Protein AF-A0A846BLY4-F1 (afdb_monomer)

Solvent-accessible surface area (backbone atoms only — not comparable to full-atom values): 5783 Å² total; per-residue (Å²): 142,89,87,71,75,78,58,64,58,47,56,50,52,54,51,50,51,51,53,59,63,68,41,58,42,79,88,80,66,85,86,56,68,83,82,47,69,62,67,59,66,78,42,71,53,68,70,53,51,53,52,52,52,50,50,53,56,53,50,44,70,30,34,64,62,36,63,78,70,44,68,38,89,88,45,70,82,80,66,84,70,74,83,73,88,73,80,90,127

Sequence (89 aa):
MSKNTKNKYRRIADSDAQAVSAEKLRVSFEYIDWNTEEFFFHGMEVKYYQKMFACVCEISKCKESDITEQSHPSLSPKSIFNSSSSVRD

Structure (mmCIF, N/CA/C/O backbone):
data_AF-A0A846BLY4-F1
#
_entry.id   AF-A0A846BLY4-F1
#
loop_
_atom_site.group_PDB
_atom_site.id
_atom_site.type_symbol
_atom_site.label_atom_id
_atom_site.label_alt_id
_atom_site.label_comp_id
_atom_site.label_asym_id
_atom_site.label_entity_id
_atom_site.label_seq_id
_atom_site.pdbx_PDB_ins_code
_atom_site.Cartn_x
_atom_site.Cartn_y
_atom_site.Cartn_z
_atom_site.occupancy
_atom_site.B_iso_or_equiv
_atom_site.auth_seq_id
_atom_site.auth_comp_id
_atom_site.auth_asym_id
_atom_site.auth_atom_id
_atom_site.pdbx_PDB_model_num
ATOM 1 N N . MET A 1 1 ? -37.321 12.144 32.022 1.00 42.81 1 MET A N 1
ATOM 2 C CA . MET A 1 1 ? -36.108 11.309 32.186 1.00 42.81 1 MET A CA 1
ATOM 3 C C . MET A 1 1 ? -35.686 10.782 30.819 1.00 42.81 1 MET A C 1
ATOM 5 O O . MET A 1 1 ? -36.387 9.947 30.276 1.00 42.81 1 MET A O 1
ATOM 9 N N . SER A 1 2 ? -34.604 11.290 30.221 1.00 47.03 2 SER A N 1
ATOM 10 C CA . SER A 1 2 ? -34.022 10.698 29.003 1.00 47.03 2 SER A CA 1
ATOM 11 C C . SER A 1 2 ? -32.531 11.027 28.935 1.00 47.03 2 SER A C 1
ATOM 13 O O . SER A 1 2 ? -32.129 12.087 28.465 1.00 47.03 2 SER A O 1
ATOM 15 N N . LYS A 1 3 ? -31.706 10.150 29.511 1.00 50.44 3 LYS A N 1
ATOM 16 C CA . LYS A 1 3 ? -30.240 10.201 29.431 1.00 50.44 3 LYS A CA 1
ATOM 17 C C . LYS A 1 3 ? -29.700 8.773 29.530 1.00 50.44 3 LYS A C 1
ATOM 19 O O . LYS A 1 3 ? -29.218 8.386 30.583 1.00 50.44 3 LYS A O 1
ATOM 24 N N . ASN A 1 4 ? -29.816 7.965 28.475 1.00 51.59 4 ASN A N 1
ATOM 25 C CA . ASN A 1 4 ? -29.008 6.733 28.424 1.00 51.59 4 ASN A CA 1
ATOM 26 C C . ASN A 1 4 ? -28.609 6.241 27.024 1.00 51.59 4 ASN A C 1
ATOM 28 O O . ASN A 1 4 ? -27.823 5.309 26.894 1.00 51.59 4 ASN A O 1
ATOM 32 N N . THR A 1 5 ? -29.058 6.897 25.954 1.00 54.16 5 THR A N 1
ATOM 33 C CA . THR A 1 5 ? -28.735 6.482 24.578 1.00 54.16 5 THR A CA 1
ATOM 34 C C . THR A 1 5 ? -27.358 6.958 24.094 1.00 54.16 5 THR A C 1
ATOM 36 O O . THR A 1 5 ? -26.830 6.411 23.133 1.00 54.16 5 THR A O 1
ATOM 39 N N . LYS A 1 6 ? -26.731 7.936 24.769 1.00 56.56 6 LYS A N 1
ATOM 40 C CA . LYS A 1 6 ? -25.436 8.525 24.359 1.00 56.56 6 LYS A CA 1
ATOM 41 C C . LYS A 1 6 ? -24.215 7.612 24.564 1.00 56.56 6 LYS A C 1
ATOM 43 O O . LYS A 1 6 ? -23.171 7.889 23.991 1.00 56.56 6 LYS A O 1
ATOM 48 N N . ASN A 1 7 ? -24.319 6.544 25.361 1.00 66.19 7 ASN A N 1
ATOM 49 C CA . ASN A 1 7 ? -23.148 5.755 25.777 1.00 66.19 7 ASN A CA 1
ATOM 50 C C . ASN A 1 7 ? -22.937 4.468 24.951 1.00 66.19 7 ASN A C 1
ATOM 52 O O . ASN A 1 7 ? -21.807 4.039 24.737 1.00 66.19 7 ASN A O 1
ATOM 56 N N . LYS A 1 8 ? -24.017 3.868 24.428 1.00 69.12 8 LYS A N 1
ATOM 57 C CA . LYS A 1 8 ? -23.940 2.614 23.655 1.00 69.12 8 LYS A CA 1
ATOM 58 C C . LYS A 1 8 ? -23.250 2.805 22.301 1.00 69.12 8 LYS A C 1
ATOM 60 O O . LYS A 1 8 ? -22.396 2.005 21.942 1.00 69.12 8 LYS A O 1
ATOM 65 N N . TYR A 1 9 ? -23.593 3.872 21.580 1.00 80.75 9 TYR A N 1
ATOM 66 C CA . TYR A 1 9 ? -23.013 4.151 20.261 1.00 80.75 9 TYR A CA 1
ATOM 67 C C . TYR A 1 9 ? -21.567 4.632 20.339 1.00 80.75 9 TYR A C 1
ATOM 69 O O . TYR A 1 9 ? -20.784 4.335 19.449 1.00 80.75 9 TYR A O 1
ATOM 77 N N . ARG A 1 10 ? -21.195 5.310 21.432 1.00 85.25 10 ARG A N 1
ATOM 78 C CA . ARG A 1 10 ? -19.821 5.760 21.657 1.00 85.25 10 ARG A CA 1
ATOM 79 C C . ARG A 1 10 ? -18.846 4.588 21.744 1.00 85.25 10 ARG A C 1
ATOM 81 O O . ARG A 1 10 ? -17.850 4.590 21.045 1.00 85.25 10 ARG A O 1
ATOM 88 N N . ARG A 1 11 ? -19.168 3.554 22.530 1.00 83.69 11 ARG A N 1
ATOM 89 C CA . ARG A 1 11 ? -18.319 2.354 22.633 1.00 83.69 11 ARG A CA 1
ATOM 90 C C . ARG A 1 11 ? -18.132 1.628 21.303 1.00 83.69 11 ARG A C 1
ATOM 92 O O . ARG A 1 11 ? -17.063 1.083 21.075 1.00 83.69 11 ARG A O 1
ATOM 99 N N . ILE A 1 12 ? -19.177 1.584 20.478 1.00 86.38 12 ILE A N 1
ATOM 100 C CA . ILE A 1 12 ? -19.109 0.960 19.152 1.00 86.38 12 ILE A CA 1
ATOM 101 C C . ILE A 1 12 ? -18.198 1.799 18.253 1.00 86.38 12 ILE A C 1
ATOM 103 O O . ILE A 1 12 ? -17.238 1.268 17.717 1.00 86.38 12 ILE A O 1
ATOM 107 N N . ALA A 1 13 ? -18.413 3.117 18.202 1.00 85.31 13 ALA A N 1
ATOM 108 C CA . ALA A 1 13 ? -17.582 4.025 17.417 1.00 85.31 13 ALA A CA 1
ATOM 109 C C . ALA A 1 13 ? -16.102 3.999 17.838 1.00 85.31 13 ALA A C 1
ATOM 111 O O . ALA A 1 13 ? -15.230 3.948 16.978 1.00 85.31 13 ALA A O 1
ATOM 112 N N . ASP A 1 14 ? -15.817 3.986 19.144 1.00 87.69 14 ASP A N 1
ATOM 113 C CA . ASP A 1 14 ? -14.450 3.908 19.670 1.00 87.69 14 ASP A CA 1
ATOM 114 C C . ASP A 1 14 ? -13.786 2.569 19.286 1.00 87.69 14 ASP A C 1
ATOM 116 O O . ASP A 1 14 ? -12.624 2.541 18.887 1.00 87.69 14 ASP A O 1
ATOM 120 N N . SER A 1 15 ? -14.533 1.460 19.360 1.00 88.50 15 SER A N 1
ATOM 121 C CA . SER A 1 15 ? -14.054 0.130 18.961 1.00 88.50 15 SER A CA 1
ATOM 122 C C . SER A 1 15 ? -13.780 0.040 17.460 1.00 88.50 15 SER A C 1
ATOM 124 O O . SER A 1 15 ? -12.757 -0.511 17.061 1.00 88.50 15 SER A O 1
ATOM 126 N N . ASP A 1 16 ? -14.674 0.580 16.633 1.00 88.50 16 ASP A N 1
ATOM 127 C CA . ASP A 1 16 ? -14.535 0.572 15.176 1.00 88.50 16 ASP A CA 1
ATOM 128 C C . ASP A 1 16 ? -13.360 1.457 14.742 1.00 88.50 16 ASP A C 1
ATOM 130 O O . ASP A 1 16 ? -12.532 1.044 13.933 1.00 88.50 16 ASP A O 1
ATOM 134 N N . ALA A 1 17 ? -13.220 2.643 15.341 1.00 85.62 17 ALA A N 1
ATOM 135 C CA . ALA A 1 17 ? -12.088 3.531 15.092 1.00 85.62 17 ALA A CA 1
ATOM 136 C C . ALA A 1 17 ? -10.755 2.874 15.476 1.00 85.62 17 ALA A C 1
ATOM 138 O O . ALA A 1 17 ? -9.773 2.980 14.742 1.00 85.62 17 ALA A O 1
ATOM 139 N N . GLN A 1 18 ? -10.720 2.154 16.600 1.00 88.62 18 GLN A N 1
ATOM 140 C CA . GLN A 1 18 ? -9.529 1.427 17.025 1.00 88.62 18 GLN A CA 1
ATOM 141 C C . GLN A 1 18 ? -9.204 0.251 16.096 1.00 88.62 18 GLN A C 1
ATOM 143 O O . GLN A 1 18 ? -8.029 0.000 15.830 1.00 88.62 18 GLN A O 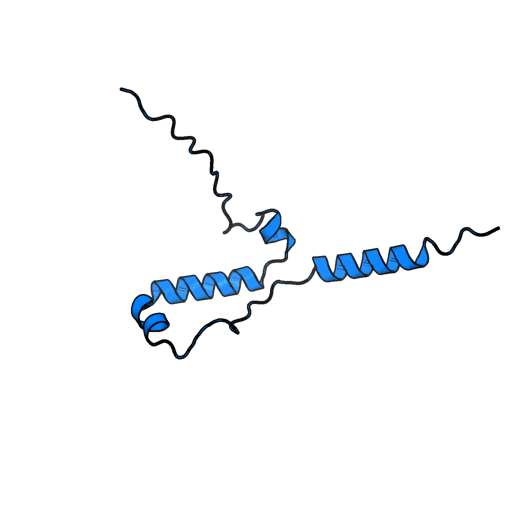1
ATOM 148 N N . ALA A 1 19 ? -10.223 -0.447 15.586 1.00 88.06 19 ALA A N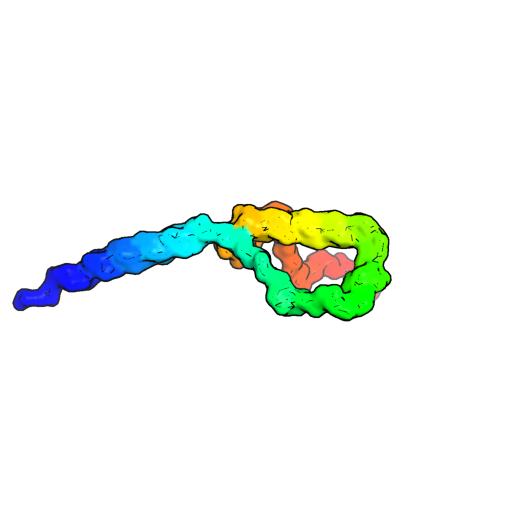 1
ATOM 149 C CA . ALA A 1 19 ? -10.039 -1.509 14.605 1.00 88.06 19 ALA A CA 1
A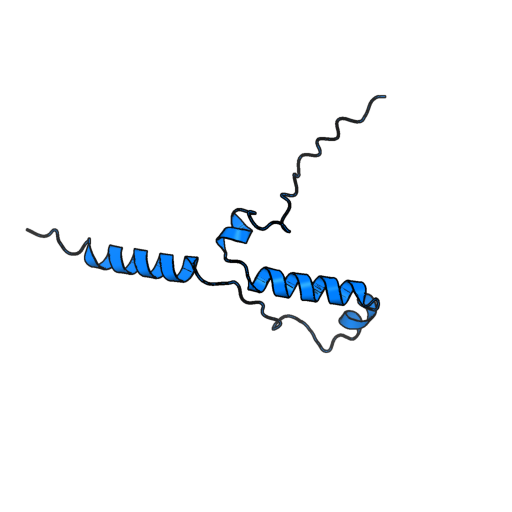TOM 150 C C . ALA A 1 19 ? -9.402 -0.961 13.321 1.00 88.06 19 ALA A C 1
ATOM 152 O O . ALA A 1 19 ? -8.362 -1.468 12.913 1.00 88.06 19 ALA A O 1
ATOM 153 N N . VAL A 1 20 ? -9.946 0.131 12.772 1.00 87.25 20 VAL A N 1
ATOM 154 C CA . VAL A 1 20 ? -9.417 0.795 11.567 1.00 87.25 20 VAL A CA 1
ATOM 155 C C . VAL A 1 20 ? -7.999 1.322 11.792 1.00 87.25 20 VAL A C 1
ATOM 157 O O . VAL A 1 20 ? -7.111 1.084 10.981 1.00 87.25 20 VAL A O 1
ATOM 160 N N . SER A 1 21 ? -7.744 1.973 12.929 1.00 86.75 21 SER A N 1
ATOM 161 C CA . SER A 1 21 ? -6.416 2.487 13.295 1.00 86.75 21 SER A CA 1
ATOM 162 C C . SER A 1 21 ? -5.351 1.385 13.412 1.00 86.75 21 SER A C 1
ATOM 164 O O . SER A 1 21 ? -4.155 1.636 13.253 1.00 86.75 21 SER A O 1
ATOM 166 N N . ALA A 1 22 ? -5.762 0.147 13.692 1.00 88.31 22 ALA A N 1
ATOM 167 C CA . ALA A 1 22 ? -4.859 -0.990 13.779 1.00 88.31 22 ALA A CA 1
ATOM 168 C C . ALA A 1 22 ? -4.577 -1.663 12.425 1.00 88.31 22 ALA A C 1
ATOM 170 O O . ALA A 1 22 ? -3.671 -2.503 12.366 1.00 88.31 22 ALA A O 1
ATOM 171 N N . GLU A 1 23 ? -5.313 -1.321 11.364 1.00 91.56 23 GLU A N 1
ATOM 172 C CA . GLU A 1 23 ? -5.148 -1.921 10.043 1.00 91.56 23 GLU A CA 1
ATOM 173 C C . GLU A 1 23 ? -3.834 -1.503 9.381 1.00 91.56 23 GLU A C 1
ATOM 175 O O . GLU A 1 23 ? -3.349 -0.377 9.509 1.00 91.56 23 GLU A O 1
ATOM 180 N N . LYS A 1 24 ? -3.248 -2.452 8.648 1.00 91.75 24 LYS A N 1
ATOM 181 C CA . LYS A 1 24 ? -2.057 -2.200 7.839 1.00 91.75 24 LYS A CA 1
ATOM 182 C C . LYS A 1 24 ? -2.442 -1.676 6.467 1.00 91.75 24 LYS A C 1
ATOM 184 O O . LYS A 1 24 ? -3.458 -2.076 5.897 1.00 91.75 24 LYS A O 1
ATOM 189 N N . LEU A 1 25 ? -1.577 -0.837 5.912 1.00 89.38 25 LEU A N 1
ATOM 190 C CA . LEU A 1 25 ? -1.748 -0.284 4.579 1.00 89.38 25 LEU A CA 1
ATOM 191 C C . LEU A 1 25 ? -1.691 -1.387 3.518 1.00 89.38 25 LEU A C 1
ATOM 193 O O . LEU A 1 25 ? -0.938 -2.358 3.614 1.00 89.38 25 LEU A O 1
ATOM 197 N N . ARG A 1 26 ? -2.485 -1.209 2.463 1.00 88.88 26 ARG A N 1
ATOM 198 C CA . ARG A 1 26 ? -2.499 -2.080 1.287 1.00 88.88 26 ARG A CA 1
ATOM 199 C C . ARG A 1 26 ? -2.055 -1.274 0.079 1.00 88.88 26 ARG A C 1
ATOM 201 O O . ARG A 1 26 ? -2.445 -0.122 -0.078 1.00 88.88 26 ARG A O 1
ATOM 208 N N . VAL A 1 27 ? -1.258 -1.896 -0.781 1.00 84.69 27 VAL A N 1
ATOM 209 C CA . VAL A 1 27 ? -0.804 -1.283 -2.031 1.00 84.69 27 VAL A CA 1
ATOM 210 C C . VAL A 1 27 ? -1.668 -1.809 -3.172 1.00 84.69 27 VAL A C 1
ATOM 212 O O . VAL A 1 27 ? -1.825 -3.021 -3.319 1.00 84.69 27 VAL A O 1
ATOM 215 N N . SER A 1 28 ? -2.243 -0.895 -3.953 1.00 86.94 28 SER A N 1
ATOM 216 C CA . SER A 1 28 ? -2.961 -1.203 -5.191 1.00 86.94 28 SER A CA 1
ATOM 217 C C . SER A 1 28 ? -2.088 -0.853 -6.391 1.00 86.94 28 SER A C 1
ATOM 219 O O . SER A 1 28 ? -1.401 0.167 -6.385 1.00 86.94 28 SER A O 1
ATOM 221 N N . PHE A 1 29 ? -2.150 -1.686 -7.427 1.00 84.44 29 PHE A N 1
ATOM 222 C CA . PHE A 1 29 ? -1.498 -1.451 -8.717 1.00 84.44 29 PHE A CA 1
ATOM 223 C C . PHE A 1 29 ? -2.501 -1.167 -9.839 1.00 84.44 29 PHE A C 1
ATOM 225 O O . PHE A 1 29 ? -2.158 -1.259 -11.011 1.00 84.44 29 PHE A O 1
ATOM 232 N N . GLU A 1 30 ? -3.742 -0.837 -9.481 1.00 88.44 30 GLU A N 1
ATOM 233 C CA . GLU A 1 30 ? -4.829 -0.552 -10.424 1.00 88.44 30 GLU A CA 1
ATOM 234 C C . GLU A 1 30 ? -4.482 0.565 -11.417 1.00 88.44 30 GLU A C 1
ATOM 236 O O . GLU A 1 30 ? -4.873 0.503 -12.577 1.00 88.44 30 GLU A O 1
ATOM 241 N N . TYR A 1 31 ? -3.697 1.549 -10.974 1.00 82.00 31 TYR A N 1
ATOM 242 C CA . TYR A 1 31 ? -3.280 2.696 -11.783 1.00 82.00 31 TYR A CA 1
ATOM 243 C C . TYR A 1 31 ? -1.893 2.528 -12.418 1.00 82.00 31 TYR A C 1
ATOM 245 O O . TYR A 1 31 ? -1.341 3.495 -12.939 1.00 82.00 31 TYR A O 1
ATOM 253 N N . ILE A 1 32 ? -1.305 1.327 -12.361 1.00 77.12 32 ILE A N 1
ATOM 254 C CA . ILE A 1 32 ? -0.109 1.020 -13.147 1.00 77.12 32 ILE A CA 1
ATOM 255 C C . ILE A 1 32 ? -0.564 0.583 -14.534 1.00 77.12 32 ILE A C 1
ATOM 257 O O . ILE A 1 32 ? -1.218 -0.449 -14.689 1.00 77.12 32 ILE A O 1
ATOM 261 N N . ASP A 1 33 ? -0.179 1.354 -15.547 1.00 81.50 33 ASP A N 1
ATOM 262 C CA . ASP A 1 33 ? -0.264 0.898 -16.927 1.00 81.50 33 ASP A CA 1
ATOM 263 C 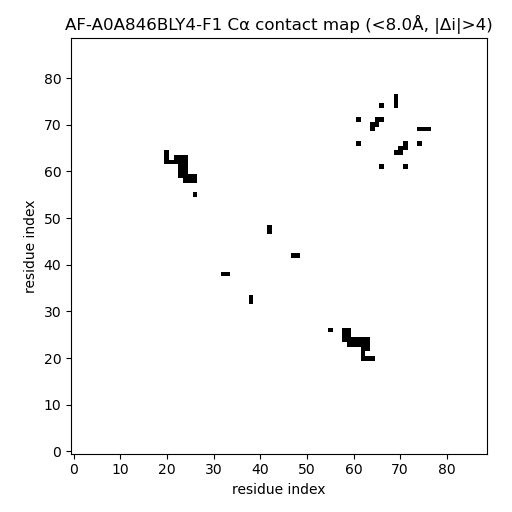C . ASP A 1 33 ? 0.846 -0.126 -17.183 1.00 81.50 33 ASP A C 1
ATOM 265 O O . ASP A 1 33 ? 1.984 0.215 -17.490 1.00 81.50 33 ASP A O 1
ATOM 269 N N . TRP A 1 34 ? 0.516 -1.403 -17.016 1.00 75.56 34 TRP A N 1
ATOM 270 C CA . TRP A 1 34 ? 1.447 -2.507 -17.257 1.00 75.56 34 TRP A CA 1
ATOM 271 C C . TRP A 1 34 ? 1.796 -2.699 -18.734 1.00 75.56 34 TRP A C 1
ATOM 273 O O . TRP A 1 34 ? 2.764 -3.393 -19.038 1.00 75.56 34 TRP A O 1
ATOM 283 N N . ASN A 1 35 ? 1.004 -2.117 -19.638 1.00 77.06 35 ASN A N 1
ATOM 284 C CA . ASN A 1 35 ? 1.190 -2.247 -21.078 1.00 77.06 35 ASN A CA 1
ATOM 285 C C . ASN A 1 35 ? 2.047 -1.120 -21.653 1.00 77.06 35 ASN A C 1
ATOM 287 O O . ASN A 1 35 ? 2.421 -1.197 -22.823 1.00 77.06 35 ASN A O 1
ATOM 291 N N . THR A 1 36 ? 2.370 -0.088 -20.865 1.00 78.38 36 THR A N 1
ATOM 292 C CA . THR A 1 36 ? 3.310 0.927 -21.325 1.00 78.38 36 THR A CA 1
ATOM 293 C C . THR A 1 36 ? 4.709 0.333 -21.410 1.00 78.38 36 THR A C 1
ATOM 295 O O . THR A 1 36 ? 5.296 -0.145 -20.435 1.00 78.38 36 THR A O 1
ATOM 298 N N . GLU A 1 37 ? 5.264 0.388 -22.611 1.00 69.75 37 GLU A N 1
ATOM 299 C CA . GLU A 1 37 ? 6.646 0.021 -22.883 1.00 69.75 37 GLU A CA 1
ATOM 300 C C . GLU A 1 37 ? 7.615 0.820 -21.982 1.00 69.75 37 GLU A C 1
ATOM 302 O O . GLU A 1 37 ? 8.608 0.294 -21.473 1.00 69.75 37 GLU A O 1
ATOM 307 N N . GLU A 1 38 ? 7.282 2.077 -21.687 1.00 67.00 38 GLU A N 1
ATOM 308 C CA . GLU A 1 38 ? 8.134 3.035 -20.978 1.00 67.00 38 GLU A CA 1
ATOM 309 C C . GLU A 1 38 ? 8.372 2.684 -19.502 1.00 67.00 38 GLU A C 1
ATOM 311 O O . GLU A 1 38 ? 9.447 2.981 -18.966 1.00 67.00 38 GLU A O 1
ATOM 316 N N . PHE A 1 39 ? 7.414 2.009 -18.849 1.00 64.56 39 PHE A N 1
ATOM 317 C CA . PHE A 1 39 ? 7.522 1.641 -17.430 1.00 64.56 39 PHE A CA 1
ATOM 318 C C . PHE A 1 39 ? 8.735 0.744 -17.184 1.00 64.56 39 PHE A C 1
ATOM 320 O O . PHE A 1 39 ? 9.472 0.923 -16.212 1.00 64.56 39 PHE A O 1
ATOM 327 N N . PHE A 1 40 ? 8.988 -0.182 -18.109 1.00 65.38 40 PHE A N 1
ATOM 328 C CA . PHE A 1 40 ? 10.115 -1.099 -18.012 1.00 65.38 40 PHE A CA 1
ATOM 329 C C . PHE A 1 40 ? 11.399 -0.534 -18.641 1.00 65.38 40 PHE A C 1
ATOM 331 O O . PHE A 1 40 ? 12.498 -0.880 -18.193 1.00 65.38 40 PHE A O 1
ATOM 338 N N . PHE A 1 41 ? 11.286 0.386 -19.611 1.00 56.72 41 PHE A N 1
ATOM 339 C C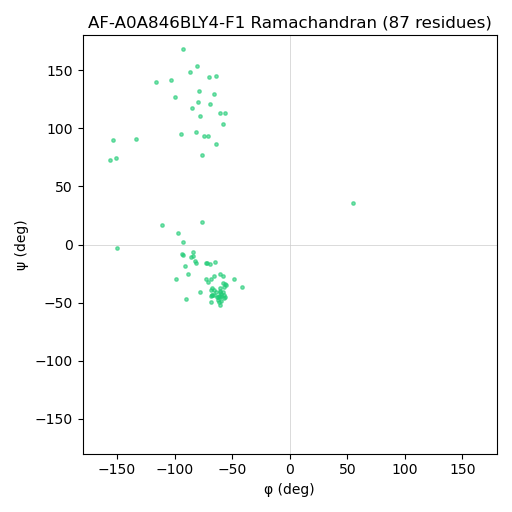A . PHE A 1 41 ? 12.432 1.007 -20.289 1.00 56.72 41 PHE A CA 1
ATOM 340 C C . PHE A 1 41 ? 13.230 1.984 -19.416 1.00 56.72 41 PHE A C 1
ATOM 342 O O . PHE A 1 41 ? 14.442 2.089 -19.585 1.00 56.72 41 PHE A O 1
ATOM 349 N N . HIS A 1 42 ? 12.612 2.702 -18.474 1.00 55.75 42 HIS A N 1
ATOM 350 C CA . HIS A 1 42 ? 13.343 3.613 -17.570 1.00 55.75 42 HIS A CA 1
ATOM 351 C C . HIS A 1 42 ? 13.757 2.961 -16.239 1.00 55.75 42 HIS A C 1
ATOM 353 O O . HIS A 1 42 ? 14.548 3.526 -15.484 1.00 55.75 42 HIS A O 1
ATOM 359 N N . GLY A 1 43 ? 13.282 1.739 -15.973 1.00 56.59 43 GLY A N 1
ATOM 360 C CA . GLY A 1 43 ? 13.616 0.947 -14.788 1.00 56.59 43 GLY A CA 1
ATOM 361 C C . GLY A 1 43 ? 14.801 -0.013 -14.949 1.00 56.59 43 GLY A C 1
ATOM 362 O O . GLY A 1 43 ? 15.095 -0.727 -13.999 1.00 56.59 43 GLY A O 1
ATOM 363 N N . MET A 1 44 ? 15.478 -0.059 -16.108 1.00 61.22 44 MET A N 1
ATOM 364 C CA . MET A 1 44 ? 16.352 -1.176 -16.533 1.00 61.22 44 MET A CA 1
ATOM 365 C C . MET A 1 44 ? 17.374 -1.696 -15.511 1.00 61.22 44 MET A C 1
ATOM 367 O O . MET A 1 44 ? 17.726 -2.876 -15.553 1.00 61.22 44 MET A O 1
ATOM 371 N N . GLU A 1 45 ? 17.882 -0.867 -14.600 1.00 78.62 45 GLU A N 1
ATOM 372 C CA . GLU A 1 45 ? 18.790 -1.381 -13.583 1.00 78.62 45 GLU A CA 1
ATOM 373 C C . GLU A 1 45 ? 18.022 -2.075 -12.454 1.00 78.62 45 GLU A C 1
ATOM 375 O O . GLU A 1 45 ? 17.239 -1.456 -11.733 1.00 78.62 45 GLU A O 1
ATOM 380 N N . VAL A 1 46 ? 18.348 -3.350 -12.225 1.00 83.19 46 VAL A N 1
ATOM 381 C CA . VAL A 1 46 ? 17.816 -4.216 -11.154 1.00 83.19 46 VAL A CA 1
ATOM 382 C C . VAL A 1 46 ? 17.685 -3.496 -9.804 1.00 83.19 46 VAL A C 1
ATOM 384 O O . VAL A 1 46 ? 16.708 -3.697 -9.080 1.00 83.19 46 VAL A O 1
ATOM 387 N N . LYS A 1 47 ? 18.632 -2.606 -9.480 1.00 84.44 47 LYS A N 1
ATOM 388 C CA . LYS A 1 47 ? 18.638 -1.819 -8.239 1.00 84.44 47 LYS A CA 1
ATOM 389 C C . LYS A 1 47 ? 17.380 -0.956 -8.054 1.00 84.44 47 LYS A C 1
ATOM 391 O O . LYS A 1 47 ? 16.959 -0.742 -6.920 1.00 84.44 47 LYS A O 1
ATOM 396 N N . TYR A 1 48 ? 16.780 -0.438 -9.127 1.00 81.38 48 TYR A N 1
ATOM 397 C CA . TYR A 1 48 ? 15.596 0.422 -9.045 1.00 81.38 48 TYR A CA 1
ATOM 398 C C . TYR A 1 48 ? 14.329 -0.393 -8.792 1.00 81.38 48 TYR A C 1
ATOM 400 O O . TYR A 1 48 ? 13.547 -0.022 -7.918 1.00 81.38 48 TYR A O 1
ATOM 408 N N . TYR A 1 49 ? 14.184 -1.553 -9.438 1.00 81.38 49 TYR A N 1
ATOM 409 C CA . TYR A 1 49 ? 13.111 -2.495 -9.113 1.00 81.38 49 TYR A CA 1
ATOM 410 C C . TYR A 1 49 ? 13.209 -2.976 -7.667 1.00 81.38 49 TYR A C 1
ATOM 412 O O . TYR A 1 49 ? 12.219 -2.945 -6.943 1.00 81.38 49 TYR A O 1
ATOM 420 N N . GLN A 1 50 ? 14.407 -3.347 -7.205 1.00 86.31 50 GLN A N 1
ATOM 421 C CA . GLN A 1 50 ? 14.621 -3.745 -5.811 1.00 86.31 50 GLN A CA 1
ATOM 422 C C . GLN A 1 50 ? 14.202 -2.646 -4.830 1.00 86.31 50 GLN A C 1
ATOM 424 O O . GLN A 1 50 ? 13.524 -2.939 -3.850 1.00 86.31 50 GLN A O 1
ATOM 429 N N . LYS A 1 51 ? 14.545 -1.381 -5.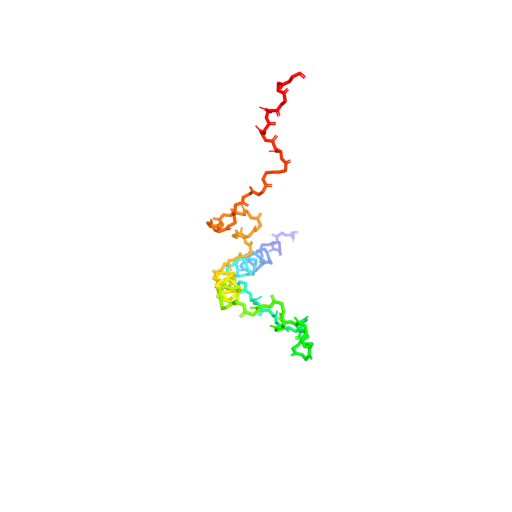108 1.00 84.31 51 LYS A N 1
ATOM 430 C CA . LYS A 1 51 ? 14.107 -0.239 -4.291 1.00 84.31 51 LYS A CA 1
ATOM 431 C C . LYS A 1 51 ? 12.590 -0.067 -4.300 1.00 84.31 51 LYS A C 1
ATOM 433 O O . LYS A 1 51 ? 12.009 0.137 -3.239 1.00 84.31 51 LYS A O 1
ATOM 438 N N . MET A 1 52 ? 11.955 -0.163 -5.468 1.00 83.44 52 MET A N 1
ATOM 439 C CA . MET A 1 52 ? 10.501 -0.057 -5.597 1.00 83.44 52 MET A CA 1
ATOM 440 C C . MET A 1 52 ? 9.797 -1.159 -4.799 1.00 83.44 52 MET A C 1
ATOM 442 O O . MET A 1 52 ? 8.956 -0.862 -3.956 1.00 83.44 52 MET A O 1
ATOM 446 N N . PHE A 1 53 ? 10.178 -2.422 -5.003 1.00 85.94 53 PHE A N 1
ATOM 447 C CA . PHE A 1 53 ? 9.571 -3.548 -4.293 1.00 85.94 53 PHE A CA 1
ATOM 448 C C . PHE A 1 53 ? 9.861 -3.515 -2.792 1.00 85.94 53 PHE A C 1
ATOM 450 O O . PHE A 1 53 ? 8.957 -3.776 -2.004 1.00 85.94 53 PHE A O 1
ATOM 457 N N . ALA A 1 54 ? 11.072 -3.135 -2.373 1.00 87.62 54 ALA A N 1
ATOM 458 C CA . ALA A 1 54 ? 11.381 -2.938 -0.959 1.00 87.62 54 ALA A CA 1
ATOM 459 C C . ALA A 1 54 ? 10.477 -1.865 -0.335 1.00 87.62 54 ALA A C 1
ATOM 461 O O . ALA A 1 54 ? 9.918 -2.088 0.733 1.00 87.62 54 ALA A O 1
ATOM 462 N N . CYS A 1 55 ? 10.267 -0.743 -1.030 1.00 85.94 55 CYS A N 1
ATOM 463 C CA . CYS A 1 55 ? 9.361 0.315 -0.590 1.00 85.94 55 CYS A CA 1
ATOM 464 C C . CYS A 1 55 ? 7.919 -0.194 -0.426 1.00 85.94 55 CYS A C 1
ATOM 466 O O . CYS A 1 55 ? 7.322 -0.011 0.631 1.00 85.94 55 CYS A O 1
ATOM 468 N N . VAL A 1 56 ? 7.383 -0.903 -1.426 1.00 87.69 56 VAL A N 1
ATOM 469 C CA . VAL A 1 56 ? 6.041 -1.515 -1.367 1.00 87.69 56 VAL A CA 1
ATOM 470 C C . VAL A 1 56 ? 5.922 -2.469 -0.175 1.00 87.69 56 VAL A C 1
ATOM 472 O O . VAL A 1 56 ? 4.945 -2.411 0.574 1.00 87.69 56 VAL A O 1
ATOM 475 N N . CYS A 1 57 ? 6.926 -3.326 0.024 1.00 89.06 57 CYS A N 1
ATOM 476 C CA . CYS A 1 57 ? 6.970 -4.268 1.137 1.00 89.06 57 CYS A CA 1
ATOM 477 C C . CYS A 1 57 ? 6.979 -3.556 2.493 1.00 89.06 57 CYS A C 1
ATOM 479 O O . CYS A 1 57 ? 6.242 -3.969 3.386 1.00 89.06 57 CYS A O 1
ATOM 481 N N . GLU A 1 58 ? 7.766 -2.494 2.662 1.00 87.81 58 GLU A N 1
ATOM 482 C CA . GLU A 1 58 ? 7.787 -1.729 3.914 1.00 87.81 58 GLU A CA 1
ATOM 483 C C . GLU A 1 58 ? 6.466 -0.992 4.158 1.00 87.81 58 GLU A C 1
ATOM 485 O O . GLU A 1 58 ? 5.899 -1.105 5.244 1.00 87.81 58 GLU A O 1
ATOM 490 N N . ILE A 1 59 ? 5.890 -0.347 3.138 1.00 87.06 59 ILE A N 1
ATOM 491 C CA . ILE A 1 59 ? 4.583 0.321 3.253 1.00 87.06 59 ILE A CA 1
ATOM 492 C C . ILE A 1 59 ? 3.500 -0.669 3.696 1.00 87.06 59 ILE A C 1
ATOM 494 O O . ILE A 1 59 ? 2.710 -0.351 4.579 1.00 87.06 59 ILE A O 1
ATOM 498 N N . SER A 1 60 ? 3.497 -1.895 3.165 1.00 88.81 60 SER A N 1
ATOM 499 C CA . SER A 1 60 ? 2.508 -2.921 3.538 1.00 88.81 60 SER A CA 1
ATOM 500 C C . SER A 1 60 ? 2.583 -3.382 5.003 1.00 88.81 60 SER A C 1
ATOM 502 O O . SER A 1 60 ? 1.667 -4.034 5.510 1.00 88.81 60 SER A O 1
ATOM 504 N N . LYS A 1 61 ? 3.681 -3.072 5.704 1.00 88.88 61 LYS A N 1
ATOM 505 C CA . LYS A 1 61 ? 3.852 -3.369 7.132 1.00 88.88 61 LYS A CA 1
ATOM 506 C C . LYS A 1 61 ? 3.378 -2.225 8.028 1.00 88.88 61 LYS A C 1
ATOM 508 O O . LYS A 1 61 ? 3.139 -2.485 9.208 1.00 88.88 61 LYS A O 1
ATOM 513 N N . CYS A 1 62 ? 3.247 -1.020 7.478 1.00 89.38 62 CYS A N 1
ATOM 514 C CA . CYS A 1 62 ? 2.905 0.203 8.194 1.00 89.38 62 CYS A CA 1
ATOM 515 C C . CYS A 1 62 ? 1.400 0.315 8.449 1.00 89.38 62 CYS A C 1
ATOM 517 O O . CYS A 1 62 ? 0.584 -0.206 7.685 1.00 89.38 62 CYS A O 1
ATOM 519 N N . LYS A 1 63 ? 1.045 1.048 9.500 1.00 91.69 63 LYS A N 1
ATOM 520 C CA . LYS A 1 63 ? -0.290 1.606 9.729 1.00 91.69 63 LYS A CA 1
ATOM 521 C C . LYS A 1 63 ? -0.368 3.024 9.172 1.00 91.69 63 LYS A C 1
ATOM 523 O O . LYS A 1 63 ? 0.648 3.638 8.856 1.00 91.69 63 LYS A O 1
ATOM 528 N N . GLU A 1 64 ? -1.577 3.565 9.096 1.00 88.31 64 GLU A N 1
ATOM 529 C CA . GLU A 1 64 ? -1.807 4.958 8.697 1.00 88.31 64 GLU A CA 1
ATOM 530 C C . GLU A 1 64 ? -1.036 5.953 9.585 1.00 88.31 64 GLU A C 1
ATOM 532 O O . GLU A 1 64 ? -0.333 6.819 9.060 1.00 88.31 64 GLU A O 1
ATOM 537 N N . SER A 1 65 ? -1.078 5.759 10.909 1.00 88.31 65 SER A N 1
ATOM 538 C CA . SER A 1 65 ? -0.362 6.591 11.888 1.00 88.31 65 SER A CA 1
ATOM 539 C C . SER A 1 65 ? 1.145 6.639 11.644 1.00 88.31 65 SER A C 1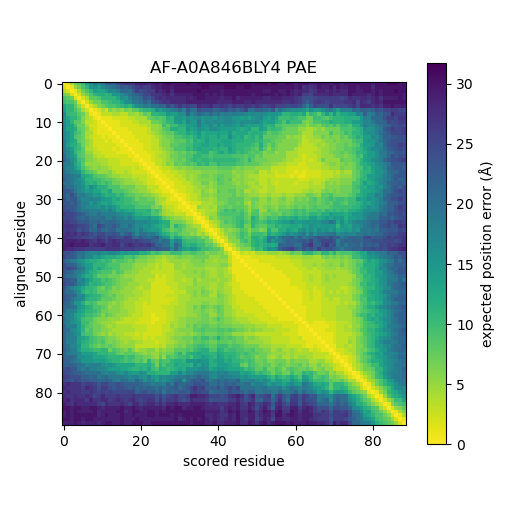
ATOM 541 O O . SER A 1 65 ? 1.764 7.685 11.802 1.00 88.31 65 SER A O 1
ATOM 543 N N . ASP A 1 66 ? 1.746 5.529 11.204 1.00 86.94 66 ASP A N 1
ATOM 544 C CA . ASP A 1 66 ? 3.197 5.452 11.004 1.00 86.94 66 ASP A CA 1
ATOM 545 C C . ASP A 1 66 ? 3.674 6.381 9.874 1.00 86.94 66 ASP A C 1
ATOM 547 O O . ASP A 1 66 ? 4.816 6.852 9.870 1.00 86.94 66 ASP A O 1
ATOM 551 N N . ILE A 1 67 ? 2.783 6.661 8.917 1.00 83.94 67 ILE A N 1
ATOM 552 C CA . ILE A 1 67 ? 3.039 7.533 7.772 1.00 83.94 67 ILE A CA 1
ATOM 553 C C . ILE A 1 67 ? 2.682 8.983 8.096 1.00 83.94 67 ILE A C 1
ATOM 555 O O . ILE A 1 67 ? 3.472 9.882 7.807 1.00 83.94 67 ILE A O 1
ATOM 559 N N . THR A 1 68 ? 1.508 9.223 8.688 1.00 83.50 68 THR A N 1
ATOM 560 C CA . THR A 1 68 ? 1.025 10.581 8.990 1.00 83.50 68 THR A CA 1
ATOM 561 C C . THR A 1 68 ? 1.857 11.253 10.077 1.00 83.50 68 THR A C 1
ATOM 563 O O . THR A 1 68 ? 2.189 12.431 9.948 1.00 83.50 68 THR A O 1
ATOM 566 N N . GLU A 1 69 ? 2.272 10.499 11.095 1.00 86.69 69 GLU A N 1
ATOM 567 C CA . GLU A 1 69 ? 3.158 10.969 12.166 1.00 86.69 69 GLU A CA 1
ATOM 568 C C . GLU A 1 69 ? 4.643 10.893 11.783 1.00 86.69 69 GLU A C 1
ATOM 570 O O . GLU A 1 69 ? 5.495 11.375 12.527 1.00 86.69 69 GLU A O 1
ATOM 575 N N . GLN A 1 70 ? 4.964 10.311 10.619 1.00 80.50 70 GLN A N 1
ATOM 576 C CA . GLN A 1 70 ? 6.334 10.112 10.128 1.00 80.50 70 GLN A CA 1
ATOM 577 C C . GLN A 1 70 ? 7.223 9.357 11.129 1.00 80.50 70 GLN A C 1
ATOM 579 O O . GLN A 1 70 ? 8.415 9.635 11.260 1.00 80.50 70 GLN A O 1
ATOM 584 N N . SER A 1 71 ? 6.650 8.394 11.853 1.00 81.38 71 SER A N 1
ATOM 585 C CA . SER A 1 71 ? 7.382 7.578 12.826 1.00 81.38 71 SER A CA 1
ATOM 586 C C . SER A 1 71 ? 8.130 6.411 12.172 1.00 81.38 71 SER A C 1
ATOM 588 O O . SER A 1 71 ? 9.012 5.812 12.792 1.00 81.38 71 SER A O 1
ATOM 590 N N . HIS A 1 72 ? 7.816 6.088 10.911 1.00 74.50 72 HIS A N 1
ATOM 591 C CA . HIS A 1 72 ? 8.496 5.020 10.189 1.00 74.50 72 HIS A CA 1
ATOM 592 C C . HIS A 1 72 ? 9.983 5.364 9.935 1.00 74.50 72 HIS A C 1
ATOM 594 O O . HIS A 1 72 ? 10.266 6.408 9.349 1.00 74.50 72 HIS A O 1
ATOM 600 N N . PRO A 1 73 ? 10.953 4.477 10.250 1.00 73.06 73 PRO A N 1
ATOM 601 C CA . PRO A 1 73 ? 12.390 4.775 10.141 1.00 73.06 73 PRO A CA 1
ATOM 602 C C . PRO A 1 73 ? 12.869 5.182 8.741 1.00 73.06 73 PRO A C 1
ATOM 604 O O . PRO A 1 73 ? 13.871 5.878 8.597 1.00 73.06 73 PRO A O 1
ATOM 607 N N . SER A 1 74 ? 12.178 4.721 7.695 1.00 70.62 74 SER A N 1
ATOM 608 C CA . SER A 1 74 ? 12.490 5.081 6.304 1.00 70.62 74 SER A CA 1
ATOM 609 C C . SER A 1 74 ? 11.862 6.403 5.851 1.00 70.62 74 SER A C 1
ATOM 611 O O . SER A 1 74 ? 12.198 6.887 4.772 1.00 70.62 74 SER A O 1
ATOM 613 N N . LEU A 1 75 ? 10.954 6.983 6.640 1.00 65.38 75 LEU A N 1
ATOM 614 C CA . LEU A 1 75 ? 10.398 8.310 6.411 1.00 65.38 75 LEU A CA 1
ATOM 615 C C . LEU A 1 75 ? 11.219 9.310 7.218 1.00 65.38 75 LEU A C 1
ATOM 617 O O . LEU A 1 75 ? 10.990 9.522 8.402 1.00 65.38 75 LEU A O 1
ATOM 621 N N . SER A 1 76 ? 12.205 9.931 6.576 1.00 61.16 76 SER A N 1
ATOM 622 C CA . SER A 1 76 ? 12.821 11.115 7.158 1.00 61.16 76 SER A CA 1
ATOM 623 C C . SER A 1 76 ? 11.908 12.319 6.915 1.00 61.16 76 SER A C 1
ATOM 625 O O . SER A 1 76 ? 11.480 12.539 5.773 1.00 61.16 76 SER A O 1
ATOM 627 N N . PRO A 1 77 ? 11.622 13.133 7.945 1.00 60.25 77 PRO A N 1
ATOM 628 C CA . PRO A 1 77 ? 10.978 14.416 7.741 1.00 60.25 77 PRO A CA 1
ATOM 629 C C . PRO A 1 77 ? 11.821 15.230 6.763 1.00 60.25 77 PRO A C 1
ATOM 631 O O . PRO A 1 77 ? 12.958 15.610 7.057 1.00 60.25 77 PRO A O 1
ATOM 634 N N . LYS A 1 78 ? 11.289 15.493 5.567 1.00 56.94 78 LYS A N 1
ATOM 635 C CA . LYS A 1 78 ? 11.909 16.458 4.661 1.00 56.94 78 LYS A CA 1
ATOM 636 C C . LYS A 1 78 ? 11.682 17.842 5.262 1.00 56.94 78 LYS A C 1
ATOM 638 O O . LYS A 1 78 ? 10.636 18.447 5.049 1.00 56.94 78 LYS A O 1
ATOM 643 N N . SER A 1 79 ? 12.647 18.330 6.041 1.00 56.31 79 SER A N 1
ATOM 644 C CA . SER A 1 79 ? 12.662 19.728 6.467 1.00 56.31 79 SER A CA 1
ATOM 645 C C . SER A 1 79 ? 12.739 20.607 5.221 1.00 56.31 79 SER A C 1
ATOM 647 O O . SER A 1 79 ? 13.739 20.601 4.509 1.00 56.31 79 SER A O 1
ATOM 649 N N . ILE A 1 80 ? 11.669 21.357 4.952 1.00 59.16 80 ILE A N 1
ATOM 650 C CA . ILE A 1 80 ? 11.631 22.375 3.889 1.00 59.16 80 ILE A CA 1
ATOM 651 C C . ILE A 1 80 ? 12.472 23.599 4.304 1.00 59.16 80 ILE A C 1
ATOM 653 O O . ILE A 1 80 ? 12.873 24.410 3.472 1.00 59.16 80 ILE A O 1
ATOM 657 N N . PHE A 1 81 ? 12.812 23.711 5.591 1.00 60.50 81 PHE A N 1
ATOM 658 C CA . PHE A 1 8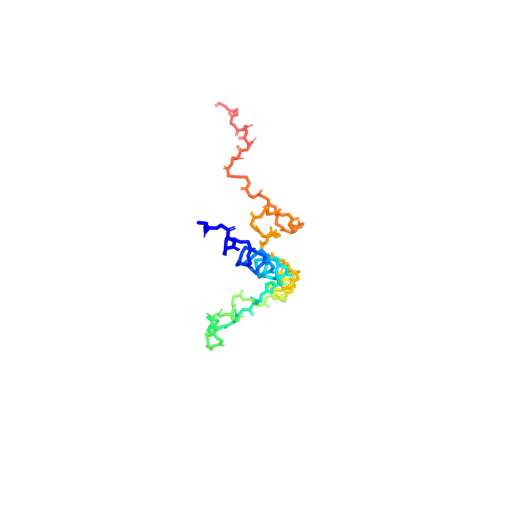1 ? 13.781 24.680 6.074 1.00 60.50 81 PHE A CA 1
ATOM 659 C C . PHE A 1 81 ? 15.187 24.131 5.833 1.00 60.50 81 PHE A C 1
ATOM 661 O O . PHE A 1 81 ? 15.703 23.327 6.612 1.00 60.50 81 PHE A O 1
ATOM 668 N N . ASN A 1 82 ? 15.791 24.568 4.729 1.00 49.12 82 ASN A N 1
ATOM 669 C CA . ASN A 1 82 ? 17.228 24.474 4.515 1.00 49.12 82 ASN A CA 1
ATOM 670 C C . ASN A 1 82 ? 17.925 25.217 5.665 1.00 49.12 82 ASN A C 1
AT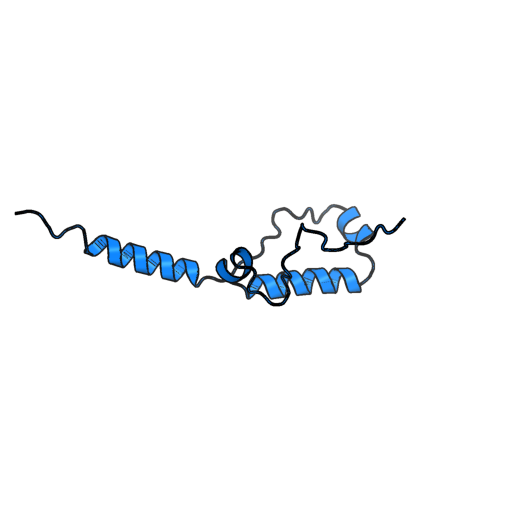OM 672 O O . ASN A 1 82 ? 17.981 26.443 5.678 1.00 49.12 82 ASN A O 1
ATOM 676 N N . SER A 1 83 ? 18.482 24.485 6.628 1.00 55.28 83 SER A N 1
ATOM 677 C CA . SER A 1 83 ? 19.402 25.032 7.634 1.00 55.28 83 SER A CA 1
ATOM 678 C C . SER A 1 83 ? 20.808 25.271 7.064 1.00 55.28 83 SER A C 1
ATOM 680 O O . SER A 1 83 ? 21.773 25.417 7.811 1.00 55.28 83 SER A O 1
ATOM 682 N N . SER A 1 84 ? 20.948 25.352 5.737 1.00 54.88 84 SER A N 1
ATOM 683 C CA . SER A 1 84 ? 22.158 25.834 5.082 1.00 54.88 84 SER A CA 1
ATOM 684 C C . SER A 1 84 ? 22.231 27.359 5.185 1.00 54.88 84 SER A C 1
ATOM 686 O O . SER A 1 84 ? 21.991 28.090 4.225 1.00 54.88 84 SER A O 1
ATOM 688 N N . SER A 1 85 ? 22.603 27.848 6.364 1.00 56.81 85 SER A N 1
ATOM 689 C CA . SER A 1 85 ? 23.304 29.120 6.499 1.00 56.81 85 SER A CA 1
ATOM 690 C C . SER A 1 85 ? 24.662 28.995 5.800 1.00 56.81 85 SER A C 1
ATOM 692 O O . SER A 1 85 ? 25.653 28.600 6.410 1.00 56.81 85 SER A O 1
ATOM 694 N N . SER A 1 86 ? 24.701 29.248 4.496 1.00 52.84 86 SER A N 1
ATOM 695 C CA . SER A 1 86 ? 25.939 29.280 3.718 1.00 52.84 86 SER A CA 1
ATOM 696 C C . SER A 1 86 ? 25.752 30.131 2.467 1.00 52.84 86 SER A C 1
ATOM 698 O O . SER A 1 86 ? 25.713 29.613 1.356 1.00 52.84 86 SER A O 1
ATOM 700 N N . VAL A 1 87 ? 25.676 31.445 2.658 1.00 46.16 87 VAL A N 1
ATOM 701 C CA . VAL A 1 87 ? 26.388 32.375 1.776 1.00 46.16 87 VAL A CA 1
ATOM 702 C C . VAL A 1 87 ? 27.087 33.377 2.691 1.00 46.16 87 VAL A C 1
ATOM 704 O O . VAL A 1 87 ? 26.498 34.350 3.150 1.00 46.16 87 VAL A O 1
ATOM 707 N N . ARG A 1 88 ? 28.333 33.056 3.053 1.00 47.59 88 ARG A N 1
ATOM 708 C CA . ARG A 1 88 ? 29.356 34.092 3.167 1.00 47.59 88 ARG A CA 1
ATOM 709 C C . ARG A 1 88 ? 29.770 34.380 1.731 1.00 47.59 88 ARG A C 1
ATOM 711 O O . ARG A 1 88 ? 30.269 33.466 1.086 1.00 47.59 88 ARG A O 1
ATOM 718 N N . ASP A 1 89 ? 29.416 35.563 1.257 1.00 43.09 89 ASP A N 1
ATOM 719 C CA . ASP A 1 89 ? 30.298 36.531 0.596 1.00 43.09 89 ASP A CA 1
ATOM 720 C C . ASP A 1 89 ? 29.544 37.863 0.475 1.00 43.09 89 ASP A C 1
ATOM 722 O O . ASP A 1 89 ? 28.386 37.850 -0.005 1.00 43.09 89 ASP A O 1
#

Secondary structure (DSSP, 8-state):
----TTTHHHHHHHHHHHHHHTPBP----TT--TT-HHHHHS--SHHHHHHHHHHHHHHTT-BHHHHHTT-STT-----SS--------

pLDDT: mean 75.05, std 14.51, range [42.81, 91.75]

Foldseek 3Di:
DDPDPVPPVVVVVVVVVVVLQPAADADDCPPPPPVDPVVCVVQVDPVSVVVVVVVNVLSRRDGPCCVVVVVRPVRDPPPPPPPPPDDDD

Radius of gyration: 22.22 Å; Cα contacts (8 Å, |Δi|>4): 37; chains: 1; bounding box: 66×41×55 Å

Mean predicted aligned error: 12.58 Å